Protein AF-A0A7K3NS46-F1 (afdb_monomer_lite)

Foldseek 3Di:
DWDWDADLPQRKIWIWADDPPDPGTKIKIFGQWDWDDDPLWIKTAGDDIDIPDPVVRVVCCVVCVVRIDTDDHPPRVVVVVVND

Secondary structure (DSSP, 8-state):
-EEEEEETTTTEEEEEE--TT-SSPEEEEEES-EEEEETTEEEEE-SEEEESSHHHHHHHHHH-TT-EEEPPTTHHHHHHHHH-

Sequence (84 aa):
MFNLTVDSRAKIIRAEVLLAGEREPVLVEVHGYGFFRENAVTYLTFERLAVSREWMGRILDGVLKERRIRLPEGVGTKLLESFM

pLDDT: mean 88.94, std 8.51, range [54.97, 97.56]

Radius of gyration: 13.96 Å; chains: 1; bounding box: 32×27×38 Å

Organism: NCBI:txid63561

Structure (mmCIF, N/CA/C/O backbone):
data_AF-A0A7K3NS46-F1
#
_entry.id   AF-A0A7K3NS46-F1
#
loop_
_atom_site.group_PDB
_atom_site.id
_atom_site.type_symbol
_atom_site.label_atom_id
_atom_site.label_alt_id
_atom_site.label_comp_id
_atom_site.label_asym_id
_atom_site.label_entity_id
_atom_site.label_seq_id
_atom_site.pdbx_PDB_ins_code
_atom_site.Cartn_x
_atom_site.Cartn_y
_atom_site.Cartn_z
_atom_site.occupancy
_atom_site.B_iso_or_equiv
_atom_site.auth_seq_id
_atom_site.auth_comp_id
_atom_site.auth_asym_id
_atom_site.auth_atom_id
_atom_site.pdbx_PDB_model_num
ATOM 1 N N . MET A 1 1 ? 2.651 6.042 16.927 1.00 77.00 1 MET A N 1
ATOM 2 C CA . MET A 1 1 ? 3.141 4.682 16.612 1.00 77.00 1 MET A CA 1
ATOM 3 C C . MET A 1 1 ? 2.992 4.462 15.117 1.00 77.00 1 MET A C 1
ATOM 5 O O . MET A 1 1 ? 1.987 4.910 14.572 1.00 77.00 1 MET A O 1
ATOM 9 N N . PHE A 1 2 ? 3.991 3.856 14.475 1.00 92.50 2 PHE A N 1
ATOM 10 C CA . PHE A 1 2 ? 3.984 3.519 13.050 1.00 92.50 2 PHE A CA 1
ATOM 11 C C . PHE A 1 2 ? 4.449 2.074 12.900 1.00 92.50 2 PHE A C 1
ATOM 13 O O . PHE A 1 2 ? 5.526 1.732 13.388 1.00 92.50 2 PHE A O 1
ATOM 20 N N . ASN A 1 3 ? 3.640 1.249 12.248 1.00 96.06 3 ASN A N 1
ATOM 21 C CA . ASN A 1 3 ? 3.987 -0.119 11.897 1.00 96.06 3 ASN A CA 1
ATOM 22 C C . ASN A 1 3 ? 3.753 -0.322 10.398 1.00 96.06 3 ASN A C 1
ATOM 24 O O . ASN A 1 3 ? 2.752 0.153 9.865 1.00 96.06 3 ASN A O 1
ATOM 28 N N . LEU A 1 4 ? 4.670 -1.015 9.727 1.00 96.25 4 LEU A N 1
ATOM 29 C CA . LEU A 1 4 ? 4.609 -1.280 8.294 1.00 96.25 4 LEU A CA 1
ATOM 30 C C . LEU A 1 4 ? 4.974 -2.737 8.039 1.00 96.25 4 LEU A C 1
ATOM 32 O O . LEU A 1 4 ? 6.029 -3.204 8.461 1.00 96.25 4 LEU A O 1
ATOM 36 N N . THR A 1 5 ? 4.124 -3.433 7.295 1.00 96.75 5 THR A N 1
ATOM 37 C CA . THR A 1 5 ? 4.391 -4.793 6.829 1.00 96.75 5 THR A CA 1
ATOM 38 C C . THR A 1 5 ? 4.204 -4.869 5.323 1.00 96.75 5 THR A C 1
ATOM 40 O O . THR A 1 5 ? 3.346 -4.193 4.750 1.00 96.75 5 THR A O 1
ATOM 43 N N . VAL A 1 6 ? 5.034 -5.685 4.678 1.00 94.56 6 VAL A N 1
ATOM 44 C CA . VAL A 1 6 ? 4.990 -5.918 3.235 1.00 94.56 6 VAL A CA 1
ATOM 45 C C . VAL A 1 6 ? 4.888 -7.417 3.010 1.00 94.56 6 VAL A C 1
ATOM 47 O O . VAL A 1 6 ? 5.781 -8.170 3.390 1.00 94.56 6 VAL A O 1
ATOM 50 N N . ASP A 1 7 ? 3.791 -7.839 2.393 1.00 94.62 7 ASP A N 1
ATOM 51 C CA . ASP A 1 7 ? 3.614 -9.188 1.876 1.00 94.62 7 ASP A CA 1
ATOM 52 C C . ASP A 1 7 ? 3.805 -9.152 0.359 1.00 94.62 7 ASP A C 1
ATOM 54 O O . ASP A 1 7 ? 2.884 -8.845 -0.404 1.00 94.62 7 ASP A O 1
ATOM 58 N N . SER A 1 8 ? 5.024 -9.460 -0.079 1.00 91.00 8 SER A N 1
ATOM 59 C CA . SER A 1 8 ? 5.389 -9.469 -1.497 1.00 91.00 8 SER A CA 1
ATOM 60 C C . SER A 1 8 ? 4.697 -10.576 -2.293 1.00 91.00 8 SER A C 1
ATOM 62 O O . SER A 1 8 ? 4.528 -10.438 -3.502 1.00 91.00 8 SER A O 1
ATOM 64 N N . ARG A 1 9 ? 4.280 -11.669 -1.637 1.00 92.31 9 ARG A N 1
ATOM 65 C CA . ARG A 1 9 ? 3.605 -12.792 -2.301 1.00 92.31 9 ARG A CA 1
ATOM 66 C C . ARG A 1 9 ? 2.150 -12.447 -2.592 1.00 92.31 9 ARG A C 1
ATOM 68 O O . ARG A 1 9 ? 1.677 -12.701 -3.695 1.00 92.31 9 ARG A O 1
ATOM 75 N N . ALA A 1 10 ? 1.459 -11.855 -1.621 1.00 94.81 10 ALA A N 1
ATOM 76 C CA . ALA A 1 10 ? 0.094 -11.362 -1.793 1.00 94.81 10 ALA A CA 1
ATOM 77 C C . ALA A 1 10 ? 0.033 -9.988 -2.486 1.00 94.81 10 ALA A C 1
ATOM 79 O O . ALA A 1 10 ? -1.050 -9.539 -2.854 1.00 94.81 10 ALA A O 1
ATOM 80 N N . LYS A 1 11 ? 1.181 -9.315 -2.654 1.00 95.19 11 LYS A N 1
ATOM 81 C CA . LYS A 1 11 ? 1.301 -7.925 -3.119 1.00 95.19 11 LYS A CA 1
ATOM 82 C C . LYS A 1 11 ? 0.460 -6.960 -2.283 1.00 95.19 11 LYS A C 1
ATOM 84 O O . LYS A 1 11 ? -0.295 -6.147 -2.821 1.00 95.19 11 LYS A O 1
ATOM 89 N N . ILE A 1 12 ? 0.596 -7.057 -0.959 1.00 96.50 12 ILE A N 1
ATOM 90 C CA . ILE A 1 12 ? -0.108 -6.199 -0.000 1.00 96.50 12 ILE A CA 1
ATOM 91 C C . ILE A 1 12 ? 0.899 -5.444 0.868 1.00 96.50 12 ILE A C 1
ATOM 93 O O . ILE A 1 12 ? 1.791 -6.048 1.459 1.00 96.50 12 ILE A O 1
ATOM 97 N N . ILE A 1 13 ? 0.723 -4.130 0.988 1.00 95.62 13 ILE A N 1
ATOM 98 C CA . ILE A 1 13 ? 1.422 -3.295 1.972 1.00 95.62 13 ILE A CA 1
ATOM 99 C C . ILE A 1 13 ? 0.401 -2.884 3.025 1.00 95.62 13 ILE A C 1
ATOM 101 O O . ILE A 1 13 ? -0.643 -2.341 2.671 1.00 95.62 13 ILE A O 1
ATOM 105 N N . ARG A 1 14 ? 0.697 -3.117 4.305 1.00 97.56 14 ARG A N 1
ATOM 106 C CA . ARG A 1 14 ? -0.156 -2.681 5.418 1.00 97.56 14 ARG A CA 1
ATOM 107 C C . ARG A 1 14 ? 0.601 -1.709 6.293 1.00 97.56 14 ARG A C 1
ATOM 109 O O . ARG A 1 14 ? 1.692 -2.036 6.761 1.00 97.56 14 ARG A O 1
ATOM 116 N N . ALA A 1 15 ? 0.008 -0.551 6.532 1.00 96.81 15 ALA A N 1
ATOM 117 C CA . ALA A 1 15 ? 0.517 0.442 7.457 1.00 96.81 15 ALA A CA 1
ATOM 118 C C . ALA A 1 15 ? -0.513 0.701 8.554 1.00 96.81 15 ALA A C 1
ATOM 120 O O . ALA A 1 15 ? -1.685 0.936 8.270 1.00 96.81 15 ALA A O 1
ATOM 121 N N . GLU A 1 16 ? -0.064 0.700 9.799 1.00 97.50 16 GLU A N 1
ATOM 122 C CA . GLU A 1 16 ? -0.850 1.137 10.945 1.00 97.50 16 GLU A CA 1
ATOM 123 C C . GLU A 1 16 ? -0.203 2.397 11.514 1.00 97.50 16 GLU A C 1
ATOM 125 O O . GLU A 1 16 ? 0.960 2.388 11.933 1.00 97.50 16 GLU A O 1
ATOM 130 N N . VAL A 1 17 ? -0.944 3.505 11.485 1.00 95.88 17 VAL A N 1
ATOM 131 C CA . VAL A 1 17 ? -0.412 4.827 11.821 1.00 95.88 17 VAL A CA 1
ATOM 132 C C . VAL A 1 17 ? -1.345 5.538 12.786 1.00 95.88 17 VAL A C 1
ATOM 134 O O . VAL A 1 17 ? -2.496 5.820 12.464 1.00 95.88 17 VAL A O 1
ATOM 137 N N . LEU A 1 18 ? -0.840 5.887 13.969 1.00 95.94 18 LEU A N 1
ATOM 138 C CA . LEU A 1 18 ? -1.539 6.813 14.862 1.00 95.94 18 LEU A CA 1
ATOM 139 C C . LEU A 1 18 ? -1.286 8.249 14.388 1.00 95.94 18 LEU A C 1
ATOM 141 O O . LEU A 1 18 ? -0.212 8.800 14.638 1.00 95.94 18 LEU A O 1
ATOM 145 N N . LEU A 1 19 ? -2.256 8.822 13.674 1.00 93.12 19 LEU A N 1
ATOM 146 C CA . LEU A 1 19 ? -2.192 10.196 13.176 1.00 93.12 19 LEU A CA 1
ATOM 147 C C . LEU A 1 19 ? -2.380 11.209 14.314 1.00 93.12 19 LEU A C 1
ATOM 149 O O . LEU A 1 19 ? -3.066 10.946 15.301 1.00 93.12 19 LEU A O 1
ATOM 153 N N . ALA A 1 20 ? -1.783 12.392 14.168 1.00 93.38 20 ALA A N 1
ATOM 154 C CA . ALA A 1 20 ? -1.963 13.475 15.128 1.00 93.38 20 ALA A CA 1
ATOM 155 C C . ALA A 1 20 ? -3.443 13.891 15.199 1.00 93.38 20 ALA A C 1
ATOM 157 O O . ALA A 1 20 ? -4.068 14.150 14.175 1.00 93.38 20 ALA A O 1
ATOM 158 N N . GLY A 1 21 ? -3.990 13.955 16.413 1.00 93.38 21 GLY A N 1
ATOM 159 C CA . GLY A 1 21 ? -5.406 14.260 16.644 1.00 93.38 21 GLY A CA 1
ATOM 160 C C . GLY A 1 21 ? -6.336 13.043 16.613 1.00 93.38 21 GLY A C 1
ATOM 161 O O . GLY A 1 21 ? -7.489 13.169 17.019 1.00 93.38 21 GLY A O 1
ATOM 162 N N . GLU A 1 22 ? -5.848 11.864 16.219 1.00 92.75 22 GLU A N 1
ATOM 163 C CA . GLU A 1 22 ? -6.620 10.623 16.279 1.00 92.75 22 GLU A CA 1
ATOM 164 C C . GLU A 1 22 ? -6.422 9.904 17.616 1.00 92.75 22 GLU A C 1
ATOM 166 O O . GLU A 1 22 ? -5.336 9.899 18.197 1.00 92.75 22 GLU A O 1
ATOM 171 N N . ARG A 1 23 ? -7.492 9.271 18.108 1.00 93.25 23 ARG A N 1
ATOM 172 C CA . ARG A 1 23 ? -7.452 8.452 19.334 1.00 93.25 23 ARG A CA 1
ATOM 173 C C . ARG A 1 23 ? -7.062 7.004 19.066 1.00 93.25 23 ARG A C 1
ATOM 175 O O . ARG A 1 23 ? -6.537 6.341 19.952 1.00 93.25 23 ARG A O 1
ATOM 182 N N . GLU A 1 24 ? -7.324 6.531 17.853 1.00 94.56 24 GLU A N 1
ATOM 183 C CA . GLU A 1 24 ? -7.089 5.153 17.432 1.00 94.56 24 GLU A CA 1
ATOM 184 C C . GLU A 1 24 ? -6.283 5.135 16.129 1.00 94.56 24 GLU A C 1
ATOM 186 O O . GLU A 1 24 ? -6.496 6.012 15.276 1.00 94.56 24 GLU A O 1
ATOM 191 N N . PRO A 1 25 ? -5.389 4.148 15.943 1.00 95.94 25 PRO A N 1
ATOM 192 C CA . PRO A 1 25 ? -4.613 4.022 14.721 1.00 95.94 25 PRO A CA 1
ATOM 193 C C . PRO A 1 25 ? -5.480 3.914 13.465 1.00 95.94 25 PRO A C 1
ATOM 195 O O . PRO A 1 25 ? -6.576 3.353 13.455 1.00 95.94 25 PRO A O 1
ATOM 198 N N . VAL A 1 26 ? -4.955 4.455 12.375 1.00 96.31 26 VAL A N 1
ATOM 199 C CA . VAL A 1 26 ? -5.505 4.303 11.034 1.00 96.31 26 VAL A CA 1
ATOM 200 C C . VAL A 1 26 ? -4.785 3.144 10.366 1.00 96.31 26 VAL A C 1
ATOM 202 O O . VAL A 1 26 ? -3.559 3.164 10.257 1.00 96.31 26 VAL A O 1
ATOM 205 N N . LEU A 1 27 ? -5.549 2.157 9.904 1.00 97.00 27 LEU A N 1
ATOM 206 C CA . LEU A 1 27 ? -5.037 1.078 9.069 1.00 97.00 27 LEU A CA 1
ATOM 207 C C . LEU A 1 27 ? -5.169 1.494 7.608 1.00 97.00 27 LEU A C 1
ATOM 209 O O . LEU A 1 27 ? -6.245 1.909 7.178 1.00 97.00 27 LEU A O 1
ATOM 213 N N . VAL A 1 28 ? -4.081 1.361 6.860 1.00 95.31 28 VAL A N 1
ATOM 214 C CA . VAL A 1 28 ? -4.016 1.576 5.417 1.00 95.31 28 VAL A CA 1
ATOM 215 C C . VAL A 1 28 ? -3.503 0.298 4.771 1.00 95.31 28 VAL A C 1
ATOM 217 O O . VAL A 1 28 ? -2.448 -0.206 5.150 1.00 95.31 28 VAL A O 1
ATOM 220 N N . GLU A 1 29 ? -4.224 -0.205 3.776 1.00 96.12 29 GLU A N 1
ATOM 221 C CA . GLU A 1 29 ? -3.820 -1.354 2.973 1.00 96.12 29 GLU A CA 1
ATOM 222 C C . GLU A 1 29 ? -3.718 -0.962 1.497 1.00 96.12 29 GLU A C 1
ATOM 224 O O . GLU A 1 29 ? -4.664 -0.446 0.898 1.00 96.12 29 GLU A O 1
ATOM 229 N N . VAL A 1 30 ? -2.557 -1.218 0.902 1.00 94.88 30 VAL A N 1
ATOM 230 C CA . VAL A 1 30 ? -2.313 -1.087 -0.536 1.00 94.88 30 VAL A CA 1
ATOM 231 C C . VAL A 1 30 ? -2.304 -2.486 -1.130 1.00 94.88 30 VAL A C 1
ATOM 233 O O . VAL A 1 30 ? -1.490 -3.313 -0.723 1.00 94.88 30 VAL A O 1
ATOM 236 N N . HIS A 1 31 ? -3.180 -2.750 -2.093 1.00 95.25 31 HIS A N 1
ATOM 237 C CA . HIS A 1 31 ? -3.325 -4.055 -2.737 1.00 95.25 31 HIS A CA 1
ATOM 238 C C . HIS A 1 31 ? -2.881 -4.014 -4.196 1.00 95.25 31 HIS A C 1
ATOM 240 O O . HIS A 1 31 ? -3.107 -3.023 -4.899 1.00 95.25 31 HIS A O 1
ATOM 246 N N . GLY A 1 32 ? -2.296 -5.123 -4.650 1.00 94.56 32 GLY A N 1
ATOM 247 C CA . GLY A 1 32 ? -1.863 -5.287 -6.034 1.00 94.56 32 GLY A CA 1
ATOM 248 C C . GLY A 1 32 ? -0.753 -4.307 -6.393 1.00 94.56 32 GLY A C 1
ATOM 249 O O . GLY A 1 32 ? -0.767 -3.735 -7.480 1.00 94.56 32 GLY A O 1
ATOM 250 N N . TYR A 1 33 ? 0.167 -4.037 -5.459 1.00 93.62 33 TYR A N 1
ATOM 251 C CA . TYR A 1 33 ? 1.219 -3.067 -5.729 1.00 93.62 33 TYR A CA 1
ATOM 252 C C . TYR A 1 33 ? 2.207 -3.581 -6.786 1.00 93.62 33 TYR A C 1
ATOM 254 O O . TYR A 1 33 ? 2.466 -4.783 -6.916 1.00 93.62 33 TYR A O 1
ATOM 262 N N . GLY A 1 34 ? 2.779 -2.649 -7.534 1.00 91.38 34 GLY A N 1
ATOM 263 C CA . GLY A 1 34 ? 3.776 -2.913 -8.556 1.00 91.38 34 GLY A CA 1
ATOM 264 C C . GLY A 1 34 ? 4.680 -1.712 -8.774 1.00 91.38 34 GLY A C 1
ATOM 265 O O . GLY A 1 34 ? 4.546 -0.676 -8.123 1.00 91.38 34 GLY A O 1
ATOM 266 N N . PHE A 1 35 ? 5.616 -1.858 -9.702 1.00 90.31 35 PHE A N 1
ATOM 267 C CA . PHE A 1 35 ? 6.522 -0.785 -10.075 1.00 90.31 35 PHE A CA 1
ATOM 268 C C . PHE A 1 35 ? 6.414 -0.524 -11.571 1.00 90.31 35 PHE A C 1
ATOM 270 O O . PHE A 1 35 ? 6.413 -1.454 -12.375 1.00 90.31 35 PHE A O 1
ATOM 277 N N . PHE A 1 36 ? 6.325 0.749 -11.936 1.00 88.62 36 PHE A N 1
ATOM 278 C CA . PHE A 1 36 ? 6.287 1.202 -13.320 1.00 88.62 36 PHE A CA 1
ATOM 279 C C . PHE A 1 36 ? 7.374 2.248 -13.540 1.00 88.62 36 PHE A C 1
ATOM 281 O O . PHE A 1 36 ? 7.559 3.130 -12.702 1.00 88.62 36 PHE A O 1
ATOM 288 N N . ARG A 1 37 ? 8.105 2.162 -14.653 1.00 87.50 37 ARG A N 1
ATOM 289 C CA . ARG A 1 37 ? 9.174 3.109 -14.983 1.00 87.50 37 ARG A CA 1
ATOM 290 C C . ARG A 1 37 ? 8.828 3.873 -16.253 1.00 87.50 37 ARG A C 1
ATOM 292 O O . ARG A 1 37 ? 8.596 3.266 -17.290 1.00 87.50 37 ARG A O 1
ATOM 299 N N . GLU A 1 38 ? 8.868 5.198 -16.171 1.00 88.38 38 GLU A N 1
ATOM 300 C CA . GLU A 1 38 ? 8.622 6.119 -17.282 1.00 88.38 38 GLU A CA 1
ATOM 301 C C . GLU A 1 38 ? 9.640 7.260 -17.226 1.00 88.38 38 GLU A C 1
ATOM 303 O O . GLU A 1 38 ? 9.821 7.876 -16.180 1.00 88.38 38 GLU A O 1
ATOM 308 N N . ASN A 1 39 ? 10.333 7.531 -18.339 1.00 83.25 39 ASN A N 1
ATOM 309 C CA . ASN A 1 39 ? 11.270 8.657 -18.479 1.00 83.25 39 ASN A CA 1
ATOM 310 C C . ASN A 1 39 ? 12.265 8.794 -17.306 1.00 83.25 39 ASN A C 1
ATOM 312 O O . ASN A 1 39 ? 12.441 9.866 -16.737 1.00 83.25 39 ASN A O 1
ATOM 316 N N . ALA A 1 40 ? 12.890 7.673 -16.924 1.00 83.50 40 ALA A N 1
ATOM 317 C CA . ALA A 1 40 ? 13.804 7.524 -15.782 1.00 83.50 40 ALA A CA 1
ATOM 318 C C . ALA A 1 40 ? 13.184 7.653 -14.376 1.00 83.50 40 ALA A C 1
ATOM 320 O O . ALA A 1 40 ? 13.853 7.326 -13.396 1.00 83.50 40 ALA A O 1
ATOM 321 N N . VAL A 1 41 ? 11.906 8.006 -14.261 1.00 88.19 41 VAL A N 1
ATOM 322 C CA . VAL A 1 41 ? 11.175 8.038 -12.995 1.00 88.19 41 VAL A CA 1
ATOM 323 C C . VAL A 1 41 ? 10.542 6.677 -12.734 1.00 88.19 41 VAL A C 1
ATOM 325 O O . VAL A 1 41 ? 9.954 6.066 -13.623 1.00 88.19 41 VAL A O 1
ATOM 328 N N . THR A 1 42 ? 10.672 6.181 -11.505 1.00 90.25 42 THR A N 1
ATOM 329 C CA . THR A 1 42 ? 9.9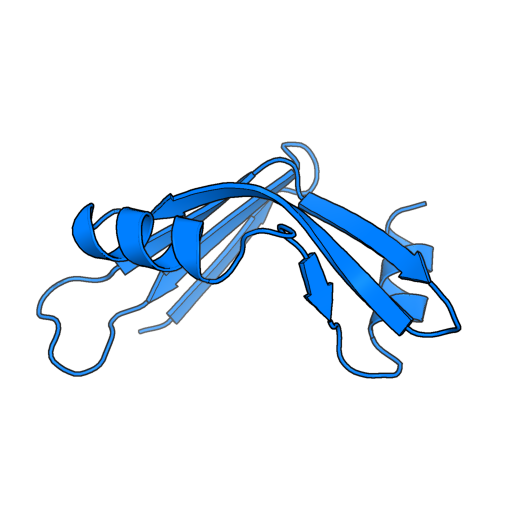70 4.967 -11.074 1.00 90.25 42 THR A CA 1
ATOM 330 C C . THR A 1 42 ? 8.783 5.352 -10.208 1.00 90.25 42 THR A C 1
ATOM 332 O O . THR A 1 42 ? 8.882 6.229 -9.350 1.00 90.25 42 THR A O 1
ATOM 335 N N . TYR A 1 43 ? 7.669 4.677 -10.428 1.00 91.31 43 TYR A N 1
ATOM 336 C CA . TYR A 1 43 ? 6.422 4.845 -9.712 1.00 91.31 43 TYR A CA 1
ATOM 337 C C . TYR A 1 43 ? 6.075 3.542 -9.001 1.00 91.31 43 TYR A C 1
ATOM 339 O O . TYR A 1 43 ? 6.190 2.468 -9.588 1.00 91.31 43 TYR A O 1
ATOM 347 N N . LEU A 1 44 ? 5.616 3.644 -7.758 1.00 91.25 44 LEU A N 1
ATOM 348 C CA . LEU A 1 44 ? 4.835 2.599 -7.107 1.00 91.25 44 LEU A CA 1
ATOM 349 C C . LEU A 1 44 ? 3.409 2.701 -7.643 1.00 91.25 44 LEU A C 1
ATOM 351 O O . LEU A 1 44 ? 2.772 3.739 -7.473 1.00 91.25 44 LEU A O 1
ATOM 355 N N . THR A 1 45 ? 2.917 1.653 -8.283 1.00 93.31 45 THR A N 1
ATOM 356 C CA . THR A 1 45 ? 1.525 1.541 -8.726 1.00 93.31 45 THR A CA 1
ATOM 357 C C . THR A 1 45 ? 0.760 0.606 -7.803 1.00 93.31 45 THR A C 1
ATOM 359 O O . THR A 1 45 ? 1.367 -0.205 -7.106 1.00 93.31 45 THR A O 1
ATOM 362 N N . PHE A 1 46 ? -0.565 0.723 -7.764 1.00 94.06 46 PHE A N 1
ATOM 363 C CA . PHE A 1 46 ? -1.417 -0.188 -7.002 1.00 94.06 46 PHE A CA 1
ATOM 364 C C . PHE A 1 46 ? -2.824 -0.279 -7.585 1.00 94.06 46 PHE A C 1
ATOM 366 O O . PHE A 1 46 ? -3.326 0.654 -8.207 1.00 94.06 46 PHE A O 1
ATOM 373 N N . GLU A 1 47 ? -3.487 -1.406 -7.356 1.00 93.25 47 GLU A N 1
ATOM 374 C CA . GLU A 1 47 ? -4.845 -1.634 -7.846 1.00 93.25 47 GLU A CA 1
ATOM 375 C C . GLU A 1 47 ? -5.879 -1.013 -6.917 1.00 93.25 47 GLU A C 1
ATOM 377 O O . GLU A 1 47 ? -6.850 -0.414 -7.376 1.00 93.25 47 GLU A O 1
ATOM 382 N N . ARG A 1 48 ? -5.676 -1.122 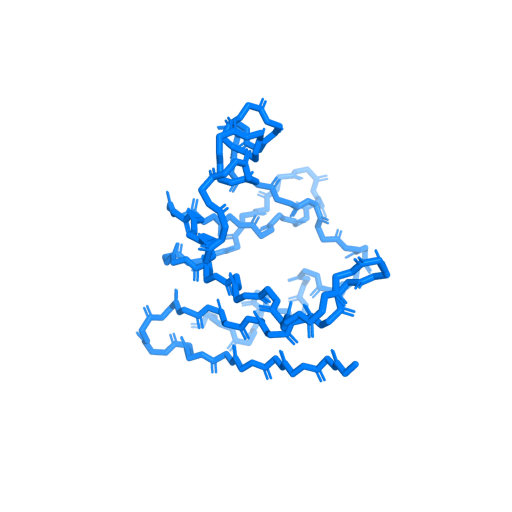-5.600 1.00 91.69 48 ARG A N 1
ATOM 383 C CA . ARG A 1 48 ? -6.6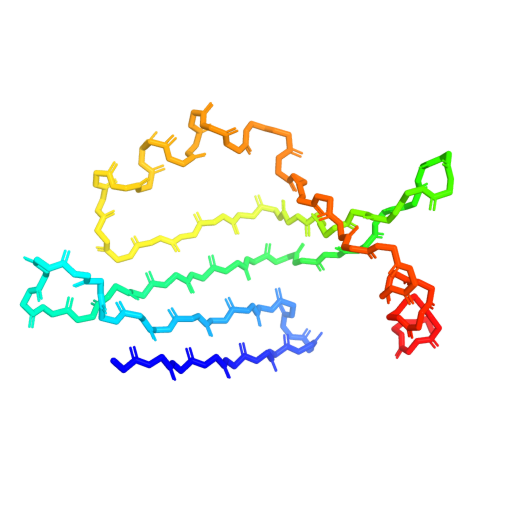41 -0.669 -4.595 1.00 91.69 48 ARG A CA 1
ATOM 384 C C . ARG A 1 48 ? -5.957 -0.136 -3.347 1.00 91.69 48 ARG A C 1
ATOM 386 O O . ARG A 1 48 ? -4.980 -0.705 -2.875 1.00 91.69 48 ARG A O 1
ATOM 393 N N . LEU A 1 49 ? -6.538 0.926 -2.802 1.00 92.81 49 LEU A N 1
ATOM 394 C CA . LEU A 1 49 ? -6.238 1.445 -1.478 1.00 92.81 49 LEU A CA 1
ATOM 395 C C . LEU A 1 49 ? -7.460 1.214 -0.585 1.00 92.81 49 LEU A C 1
ATOM 397 O O . LEU A 1 49 ? -8.585 1.507 -0.990 1.00 92.81 49 LEU A O 1
ATOM 401 N N . ALA A 1 50 ? -7.252 0.669 0.605 1.00 93.31 50 ALA A N 1
ATOM 402 C CA . ALA A 1 50 ? -8.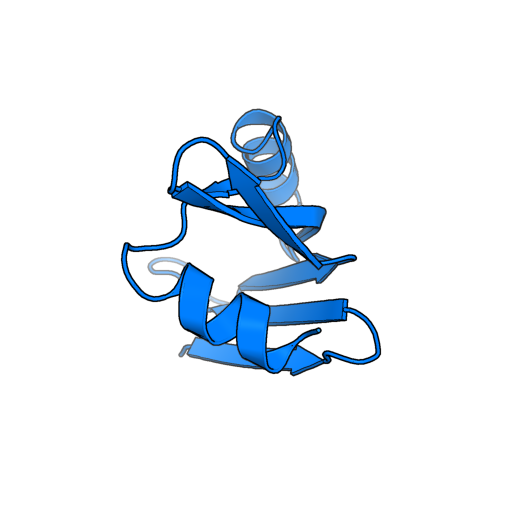272 0.536 1.634 1.00 93.31 50 ALA A CA 1
ATOM 403 C C . ALA A 1 50 ? -7.790 1.236 2.903 1.00 93.31 50 ALA A C 1
ATOM 405 O O . ALA A 1 50 ? -6.610 1.183 3.242 1.00 93.31 50 ALA A O 1
ATOM 406 N N . VAL A 1 51 ? -8.699 1.922 3.591 1.00 95.44 51 VAL A N 1
ATOM 407 C CA . VAL A 1 51 ? -8.393 2.649 4.825 1.00 95.44 51 VAL A CA 1
ATOM 408 C C . VAL A 1 51 ? -9.484 2.354 5.842 1.00 95.44 51 VAL A C 1
ATOM 410 O O . VAL A 1 51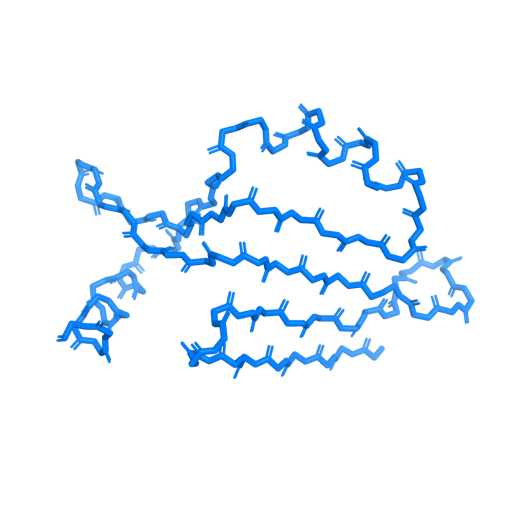 ? -10.658 2.322 5.478 1.00 95.44 51 VAL A O 1
ATOM 413 N N . SER A 1 52 ? -9.122 2.156 7.112 1.00 95.88 52 SER A N 1
ATOM 414 C CA . SER A 1 52 ? -10.091 1.821 8.168 1.00 95.88 52 SER A CA 1
ATOM 415 C C . SER A 1 52 ? -11.136 2.911 8.413 1.00 95.88 52 SER A C 1
ATOM 417 O O . SER A 1 52 ? -12.241 2.607 8.854 1.00 95.88 52 SER A O 1
ATOM 419 N N . ARG A 1 53 ? -10.815 4.179 8.119 1.00 94.44 53 ARG A N 1
ATOM 420 C CA . ARG A 1 53 ? -11.771 5.292 8.208 1.00 94.44 53 ARG A CA 1
ATOM 421 C C . ARG A 1 53 ? -12.327 5.618 6.827 1.00 94.44 53 ARG A C 1
ATOM 423 O O . ARG A 1 53 ? -11.602 6.071 5.941 1.00 94.44 53 ARG A O 1
ATOM 430 N N . GLU A 1 54 ? -13.636 5.460 6.679 1.00 92.25 54 GLU A N 1
ATOM 431 C CA . GLU A 1 54 ? -14.338 5.600 5.399 1.00 92.25 54 GLU A CA 1
ATOM 432 C C . GLU A 1 54 ? -14.127 6.970 4.733 1.00 92.25 54 GLU A C 1
ATOM 434 O O . GLU A 1 54 ? -13.874 7.054 3.531 1.00 92.25 54 GLU A O 1
ATOM 439 N N . TRP A 1 55 ? -14.188 8.054 5.512 1.00 92.69 55 TRP A N 1
ATOM 440 C CA . TRP A 1 55 ? -14.054 9.413 4.984 1.00 92.69 55 TRP A CA 1
ATOM 441 C C . TRP A 1 55 ? -12.687 9.655 4.324 1.00 92.69 55 TRP A C 1
ATOM 443 O O . TRP A 1 55 ? -12.622 10.330 3.298 1.00 92.69 55 TRP A O 1
ATOM 453 N N . MET A 1 56 ? -11.608 9.063 4.855 1.00 93.06 56 MET A N 1
ATOM 454 C CA . MET A 1 56 ? -10.280 9.144 4.236 1.00 93.06 56 MET A CA 1
ATOM 455 C C . MET A 1 56 ? -10.236 8.383 2.921 1.00 93.06 56 MET A C 1
ATOM 457 O O . MET A 1 56 ? -9.667 8.892 1.960 1.00 93.06 56 MET A O 1
ATOM 461 N N . GLY A 1 57 ? -10.866 7.206 2.856 1.00 91.62 57 GLY A N 1
ATOM 462 C CA . GLY A 1 57 ? -10.975 6.436 1.617 1.00 91.62 57 GLY A CA 1
ATOM 463 C C . GLY A 1 57 ? -11.571 7.275 0.484 1.00 91.62 57 GLY A C 1
ATOM 464 O O . GLY A 1 57 ? -10.969 7.391 -0.580 1.00 91.62 57 GLY A O 1
ATOM 465 N N . ARG A 1 58 ? -12.683 7.973 0.757 1.00 91.00 58 ARG A N 1
ATOM 466 C CA . ARG A 1 58 ? -13.350 8.848 -0.225 1.00 91.00 58 ARG A CA 1
ATOM 467 C C . ARG A 1 58 ? -12.465 10.002 -0.709 1.00 91.00 58 ARG A C 1
ATOM 469 O O . ARG A 1 58 ? -12.499 10.346 -1.887 1.00 91.00 58 ARG A O 1
ATOM 476 N N . ILE A 1 59 ? -11.677 10.608 0.182 1.00 91.25 59 ILE A N 1
ATOM 477 C CA . ILE A 1 59 ? -10.734 11.674 -0.196 1.00 91.25 59 ILE A CA 1
ATOM 478 C C . ILE A 1 59 ? -9.609 11.102 -1.061 1.00 91.25 59 ILE A C 1
ATOM 480 O O . ILE A 1 59 ? -9.271 11.671 -2.099 1.00 91.25 59 ILE A O 1
ATOM 484 N N . LEU A 1 60 ? -9.036 9.972 -0.651 1.00 87.94 60 LEU A N 1
ATOM 485 C CA . LEU A 1 60 ? -7.896 9.363 -1.328 1.00 87.94 60 LEU A CA 1
ATOM 486 C C . LEU A 1 60 ? -8.257 8.848 -2.722 1.00 87.94 60 LEU A C 1
ATOM 488 O O . LEU A 1 60 ? -7.438 8.995 -3.624 1.00 87.94 60 LEU A O 1
ATOM 492 N N . ASP A 1 61 ? -9.480 8.363 -2.939 1.00 85.44 61 ASP A N 1
ATOM 493 C CA . ASP A 1 61 ? -9.982 8.039 -4.281 1.00 85.44 61 ASP A CA 1
ATOM 494 C C . ASP A 1 61 ? -9.986 9.267 -5.213 1.00 85.44 61 ASP A C 1
ATOM 496 O O . ASP A 1 61 ? -9.739 9.154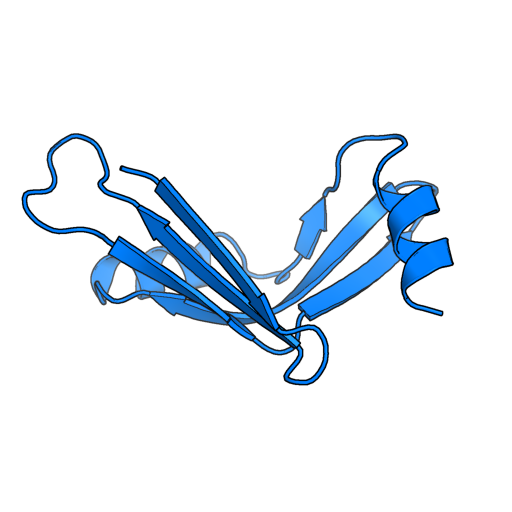 -6.416 1.00 85.44 61 ASP A O 1
ATOM 500 N N . GLY A 1 62 ? -10.222 10.461 -4.662 1.00 84.31 62 GLY A N 1
ATOM 501 C CA . GLY A 1 62 ? -10.165 11.723 -5.399 1.00 84.31 62 GLY A CA 1
ATOM 502 C C . GLY A 1 62 ? -8.745 12.248 -5.638 1.00 84.31 62 GLY A C 1
ATOM 503 O O . GLY A 1 62 ? -8.502 12.880 -6.667 1.00 84.31 62 GLY A O 1
ATOM 504 N N . VAL A 1 63 ? -7.816 11.995 -4.711 1.00 84.44 63 VAL A N 1
ATOM 505 C CA . VAL A 1 63 ? -6.427 12.494 -4.761 1.00 84.44 63 VAL A CA 1
ATOM 506 C C . VAL A 1 63 ? -5.513 11.566 -5.565 1.00 84.44 63 VAL A C 1
ATOM 508 O O . VAL A 1 63 ? -4.702 12.031 -6.360 1.00 84.44 63 VAL A O 1
ATOM 511 N N . LEU A 1 64 ? -5.654 10.251 -5.402 1.00 80.75 64 LEU A N 1
ATOM 512 C CA . LEU A 1 64 ? -4.796 9.227 -6.006 1.00 80.75 64 LEU A CA 1
ATOM 513 C C . LEU A 1 64 ? -5.454 8.588 -7.236 1.00 80.75 64 LEU A C 1
ATOM 515 O O . LEU A 1 64 ? -5.397 7.373 -7.419 1.00 80.75 64 LEU A O 1
ATOM 519 N N . LYS A 1 65 ? -6.064 9.404 -8.105 1.00 75.81 65 LYS A N 1
ATOM 520 C CA . LYS A 1 65 ? -6.800 8.924 -9.293 1.00 75.81 65 LYS A CA 1
ATOM 521 C C . LYS A 1 65 ? -5.967 8.022 -10.197 1.00 75.81 65 LYS A C 1
ATOM 523 O O . LYS A 1 65 ? -6.461 7.019 -10.696 1.00 75.81 65 LYS A O 1
ATOM 528 N N . GLU A 1 66 ? -4.700 8.375 -10.384 1.00 81.31 66 GLU A N 1
ATOM 529 C CA . GLU A 1 66 ? -3.775 7.632 -11.244 1.00 81.31 66 GLU A CA 1
ATOM 530 C C . GLU A 1 66 ? -3.166 6.404 -10.550 1.00 81.31 66 GLU A C 1
ATOM 532 O O . GLU A 1 66 ? -2.395 5.679 -11.172 1.00 81.31 66 GLU A O 1
ATOM 537 N N . ARG A 1 67 ? -3.476 6.191 -9.259 1.00 87.62 67 ARG A N 1
ATOM 538 C CA . ARG A 1 67 ? -2.994 5.075 -8.425 1.00 87.62 67 ARG A CA 1
ATOM 539 C C . ARG A 1 67 ? -1.489 4.823 -8.551 1.00 87.62 67 ARG A C 1
ATOM 541 O O . ARG A 1 67 ? -1.022 3.684 -8.530 1.00 87.62 67 ARG A O 1
ATOM 548 N N . ARG A 1 68 ? -0.729 5.911 -8.695 1.00 89.69 68 ARG A N 1
ATOM 549 C CA . ARG A 1 68 ? 0.727 5.910 -8.813 1.00 89.69 68 ARG A CA 1
ATOM 550 C C . ARG A 1 68 ? 1.338 6.915 -7.852 1.00 89.69 68 ARG A C 1
ATOM 552 O O . ARG A 1 68 ? 0.848 8.033 -7.713 1.00 89.69 68 ARG A O 1
ATOM 559 N N . ILE A 1 69 ? 2.423 6.519 -7.203 1.00 88.94 69 ILE A N 1
ATOM 560 C CA . ILE A 1 69 ? 3.213 7.359 -6.304 1.00 88.94 69 ILE A CA 1
ATOM 561 C C . ILE A 1 69 ? 4.627 7.399 -6.862 1.00 88.94 69 ILE A C 1
ATOM 563 O O . ILE A 1 69 ? 5.258 6.358 -7.042 1.00 88.94 69 ILE A O 1
ATOM 567 N N . ARG A 1 70 ? 5.131 8.601 -7.152 1.00 90.06 70 ARG A N 1
ATOM 568 C CA . ARG A 1 70 ? 6.516 8.780 -7.598 1.00 90.06 70 ARG A CA 1
ATOM 569 C C . ARG A 1 70 ? 7.462 8.332 -6.486 1.00 90.06 70 ARG A C 1
ATOM 571 O O . ARG A 1 70 ? 7.385 8.842 -5.370 1.00 90.06 70 ARG A O 1
ATOM 578 N N . LEU A 1 71 ? 8.363 7.407 -6.801 1.00 90.12 71 LEU A N 1
ATOM 579 C CA . LEU A 1 71 ? 9.420 7.012 -5.881 1.00 90.12 71 LEU A CA 1
ATOM 580 C C . LEU A 1 71 ? 10.565 8.032 -5.905 1.00 90.12 71 LEU A C 1
ATOM 582 O O . LEU A 1 71 ? 10.831 8.628 -6.956 1.00 90.12 71 LEU A O 1
ATOM 586 N N . PRO A 1 72 ? 11.270 8.213 -4.775 1.00 88.19 72 PRO A N 1
ATOM 587 C CA . PRO A 1 72 ? 12.499 8.992 -4.745 1.00 88.19 72 PRO A CA 1
ATOM 588 C C . PRO A 1 72 ? 13.533 8.462 -5.746 1.00 88.19 72 PRO A C 1
ATOM 590 O O . PRO A 1 72 ? 13.591 7.263 -6.044 1.00 88.19 72 PRO A O 1
ATOM 593 N N . GLU A 1 73 ? 14.374 9.361 -6.250 1.00 83.62 73 GLU A N 1
ATOM 594 C CA . GLU A 1 73 ? 15.443 9.001 -7.182 1.00 83.62 73 GLU A CA 1
ATOM 595 C C . GLU A 1 73 ? 16.420 7.997 -6.548 1.00 83.62 73 GLU A C 1
ATOM 597 O O . GLU A 1 73 ? 16.691 8.028 -5.349 1.00 83.62 73 GLU A O 1
ATOM 602 N N . GLY A 1 74 ? 16.905 7.044 -7.348 1.00 78.81 74 GLY A N 1
ATOM 603 C CA . GLY A 1 74 ? 17.805 5.974 -6.897 1.00 78.81 74 GLY A CA 1
ATOM 604 C C . GLY A 1 74 ? 17.136 4.802 -6.159 1.00 78.81 74 GLY A C 1
ATOM 605 O O . GLY A 1 74 ? 17.715 3.718 -6.119 1.00 78.81 74 GLY A O 1
ATOM 606 N N . VAL A 1 75 ? 15.914 4.963 -5.635 1.00 81.31 75 VAL A N 1
ATOM 607 C CA . VAL A 1 75 ? 15.174 3.876 -4.957 1.00 81.31 75 VAL A CA 1
ATOM 608 C C . VAL A 1 75 ? 14.577 2.897 -5.968 1.00 81.31 75 VAL A C 1
ATOM 610 O O . VAL A 1 75 ? 14.695 1.683 -5.812 1.00 81.31 75 VAL A O 1
ATOM 613 N N . GLY A 1 76 ? 13.972 3.426 -7.034 1.00 74.75 76 GLY A N 1
ATOM 614 C CA . GLY A 1 76 ? 13.271 2.624 -8.037 1.00 74.75 76 GLY A CA 1
ATOM 615 C C . GLY A 1 76 ? 14.141 1.572 -8.723 1.00 74.75 76 GLY A C 1
ATOM 616 O O . GLY A 1 76 ? 13.705 0.438 -8.884 1.00 74.75 76 GLY A O 1
ATOM 617 N N . THR A 1 77 ? 15.386 1.917 -9.063 1.00 71.56 77 THR A N 1
ATOM 618 C CA . THR A 1 77 ? 16.323 0.998 -9.728 1.00 71.56 77 THR A CA 1
ATOM 619 C C . THR A 1 77 ? 16.612 -0.234 -8.871 1.00 71.56 77 THR A C 1
ATOM 621 O O . THR A 1 77 ? 16.456 -1.350 -9.351 1.00 71.56 77 THR A O 1
ATOM 624 N N . LYS A 1 78 ? 16.926 -0.043 -7.581 1.00 76.19 78 LYS A N 1
ATOM 625 C CA . LYS A 1 78 ? 17.221 -1.153 -6.659 1.00 76.19 78 LYS A CA 1
ATOM 626 C C . LYS A 1 78 ? 16.012 -2.059 -6.424 1.00 76.19 78 LYS A C 1
ATOM 628 O O . LYS A 1 78 ? 16.159 -3.269 -6.278 1.00 76.19 78 LYS A O 1
ATOM 633 N N . LEU A 1 79 ? 14.813 -1.475 -6.368 1.00 75.75 79 LEU A N 1
ATOM 634 C CA . LEU A 1 79 ? 13.582 -2.241 -6.174 1.00 75.75 79 LEU A CA 1
ATOM 635 C C . LEU A 1 79 ? 13.240 -3.053 -7.424 1.00 75.75 79 LEU A C 1
ATOM 637 O O . LEU A 1 79 ? 12.949 -4.236 -7.305 1.00 75.75 79 LEU A O 1
ATOM 641 N N . LEU A 1 80 ? 13.340 -2.466 -8.617 1.00 71.25 80 LEU A N 1
ATOM 642 C CA . LEU A 1 80 ? 13.109 -3.197 -9.865 1.00 71.25 80 LEU A CA 1
ATOM 643 C C . LEU A 1 80 ? 14.056 -4.397 -10.009 1.00 71.25 80 LEU A C 1
ATOM 645 O O . LEU A 1 80 ? 13.608 -5.467 -10.394 1.00 71.25 80 LEU A O 1
ATOM 649 N N . GLU A 1 81 ? 15.325 -4.256 -9.625 1.00 71.00 81 GLU A N 1
ATOM 650 C CA . GLU A 1 81 ? 16.297 -5.361 -9.631 1.00 71.00 81 GLU A CA 1
ATOM 651 C C . GLU A 1 81 ? 15.978 -6.470 -8.616 1.00 71.00 81 GLU A C 1
ATOM 653 O O . GLU A 1 81 ? 16.327 -7.621 -8.844 1.00 71.00 81 GLU A O 1
ATOM 658 N N . SER A 1 82 ? 15.322 -6.142 -7.499 1.00 69.12 82 SER A N 1
ATOM 659 C CA . SER A 1 82 ? 15.016 -7.106 -6.428 1.00 69.12 82 SER A CA 1
ATOM 660 C C . SER A 1 82 ? 13.706 -7.878 -6.642 1.00 69.12 82 SER A C 1
ATOM 662 O O . SER A 1 82 ? 13.460 -8.861 -5.945 1.00 69.12 82 SER A O 1
ATOM 664 N N . PHE A 1 83 ? 12.838 -7.400 -7.540 1.00 61.56 83 PHE A N 1
ATOM 665 C CA . PHE A 1 83 ? 11.487 -7.932 -7.767 1.00 61.56 83 PHE A CA 1
ATOM 666 C C . PHE A 1 83 ? 11.260 -8.484 -9.193 1.00 61.56 83 PHE A C 1
ATOM 668 O O . PHE A 1 83 ? 10.137 -8.905 -9.487 1.00 61.56 83 PHE A O 1
ATOM 675 N N . MET A 1 84 ? 12.285 -8.482 -10.057 1.00 54.97 84 MET A N 1
ATOM 676 C CA . MET A 1 84 ? 12.340 -9.246 -11.319 1.00 54.97 84 MET A CA 1
ATOM 677 C C . MET A 1 84 ? 13.060 -10.575 -11.106 1.00 54.97 84 MET A C 1
ATOM 679 O O . MET A 1 84 ? 12.649 -11.555 -11.763 1.00 54.97 84 MET A O 1
#